Protein AF-A0A3B8LSI7-F1 (afdb_monomer_lite)

pLDDT: mean 76.81, std 11.78, range [34.72, 88.69]

Radius of gyration: 13.32 Å; chains: 1; bounding box: 32×30×38 Å

Foldseek 3Di:
DWWKDKLNPRICPPQWDWDDDLFFIWIQGHPVCCVPPPIDTDGQVQKEWAWDADPNFIWIWIAGNVGNSIIMITGPVVVVVVCVVNNPSHHDHPPPPPDD

Sequence (100 aa):
MQSVSLRGWCGYNNCITIEATAKGLKIAPWFIMRPGHPPLFLPFDEMTSISRTMLGVGLEQVRMKQDPGVSIDFRRTFVESLRQEIGDVWPEQADVETGV

Secondary structure (DSSP, 8-state):
---EEETTTEE-TT-EEEEEETTEEEEEE-GGGTTTS--EEEEGGGEEEEEEEETTEEEEEEEESS-TT-EEEEEHHHHHHHHHHH-S-SPPB-------

Structure (mmCIF, N/CA/C/O backbone):
data_AF-A0A3B8LSI7-F1
#
_entry.id   AF-A0A3B8LSI7-F1
#
loop_
_atom_site.group_PDB
_atom_site.id
_atom_site.type_symbol
_atom_site.label_atom_id
_atom_site.label_alt_id
_atom_site.label_comp_id
_atom_site.label_asym_id
_atom_site.label_entity_id
_atom_site.label_seq_id
_atom_site.pdbx_PDB_ins_code
_atom_site.Cartn_x
_atom_site.Cartn_y
_atom_site.Cartn_z
_atom_site.occupancy
_atom_site.B_iso_or_equiv
_atom_site.auth_seq_id
_atom_site.auth_comp_id
_atom_site.auth_asym_id
_atom_site.auth_atom_id
_atom_site.pdbx_PDB_model_num
ATOM 1 N N . MET A 1 1 ? 3.377 11.079 -8.803 1.00 51.31 1 MET A N 1
ATOM 2 C CA . MET A 1 1 ? 4.592 10.571 -8.125 1.00 51.31 1 MET A CA 1
ATOM 3 C C . MET A 1 1 ? 4.159 9.567 -7.073 1.00 51.31 1 MET A C 1
ATOM 5 O O . MET A 1 1 ? 3.398 9.940 -6.186 1.00 51.31 1 MET A O 1
ATOM 9 N N . GLN A 1 2 ? 4.551 8.304 -7.234 1.00 64.06 2 GLN A N 1
ATOM 10 C CA . GLN A 1 2 ? 4.138 7.192 -6.375 1.00 64.06 2 GLN A CA 1
ATOM 11 C C . GLN A 1 2 ? 5.263 6.914 -5.370 1.00 64.06 2 GLN A C 1
ATOM 13 O O . GLN A 1 2 ? 6.369 6.553 -5.756 1.00 64.06 2 GLN A O 1
ATOM 18 N N . SER A 1 3 ? 5.010 7.115 -4.079 1.00 63.09 3 SER A N 1
ATOM 19 C CA . SER A 1 3 ? 5.978 6.811 -3.022 1.00 63.09 3 SER A CA 1
ATOM 20 C C . SER A 1 3 ? 5.293 5.975 -1.953 1.00 63.09 3 SER A C 1
ATOM 22 O O . SER A 1 3 ? 4.202 6.331 -1.505 1.00 63.09 3 SER A O 1
ATOM 24 N N . VAL A 1 4 ? 5.935 4.871 -1.579 1.00 67.00 4 VAL A N 1
ATOM 25 C CA . VAL A 1 4 ? 5.517 3.976 -0.496 1.00 67.00 4 VAL A CA 1
ATOM 26 C C . VAL A 1 4 ? 6.690 3.784 0.439 1.00 67.00 4 VAL A C 1
ATOM 28 O O . VAL A 1 4 ? 7.839 3.676 -0.006 1.00 67.00 4 VAL A O 1
ATOM 31 N N . SER A 1 5 ? 6.382 3.727 1.728 1.00 70.75 5 SER A N 1
ATOM 32 C CA . SER A 1 5 ? 7.318 3.271 2.747 1.00 70.75 5 SER A CA 1
ATOM 33 C C . SER A 1 5 ? 6.915 1.881 3.220 1.00 70.75 5 SER A C 1
ATOM 35 O O . SER A 1 5 ? 5.774 1.674 3.631 1.00 70.75 5 SER A O 1
ATOM 37 N N . LEU A 1 6 ? 7.844 0.928 3.154 1.00 70.75 6 LEU A N 1
ATOM 38 C CA . LEU A 1 6 ? 7.699 -0.369 3.803 1.00 70.75 6 LEU A CA 1
ATOM 39 C C . LEU A 1 6 ? 8.257 -0.277 5.225 1.00 70.75 6 LEU A C 1
ATOM 41 O O . LEU A 1 6 ? 9.390 0.168 5.436 1.00 70.75 6 LEU A O 1
ATOM 45 N N . ARG A 1 7 ? 7.462 -0.727 6.200 1.00 67.38 7 ARG A N 1
ATOM 46 C CA . ARG A 1 7 ? 7.799 -0.784 7.633 1.00 67.38 7 ARG A CA 1
ATOM 47 C C . ARG A 1 7 ? 8.209 0.567 8.240 1.00 67.38 7 ARG A C 1
ATOM 49 O O . ARG A 1 7 ? 8.849 0.604 9.284 1.00 67.38 7 ARG A O 1
ATOM 56 N N . GLY A 1 8 ? 7.881 1.682 7.588 1.00 61.28 8 GLY A N 1
ATOM 57 C CA . GLY A 1 8 ? 8.216 3.037 8.034 1.00 61.28 8 GLY A CA 1
ATOM 58 C C . GLY A 1 8 ? 9.666 3.488 7.797 1.00 61.28 8 GLY A C 1
ATOM 59 O O . GLY A 1 8 ? 9.901 4.692 7.777 1.00 61.28 8 GLY A O 1
ATOM 60 N N . TRP A 1 9 ? 10.621 2.579 7.561 1.00 63.50 9 TRP A N 1
ATOM 61 C CA . TRP A 1 9 ? 12.049 2.912 7.395 1.00 63.50 9 TRP A CA 1
ATOM 62 C C . TRP A 1 9 ? 12.595 2.683 5.979 1.00 63.50 9 TRP A C 1
ATOM 64 O O . TRP A 1 9 ? 13.640 3.230 5.633 1.00 63.50 9 TRP A O 1
ATOM 74 N N . CYS A 1 10 ? 11.900 1.910 5.139 1.00 62.72 10 CYS A N 1
ATOM 75 C CA . CYS A 1 10 ? 12.333 1.608 3.776 1.00 62.72 10 CYS A CA 1
ATOM 76 C C . CYS A 1 10 ? 11.426 2.323 2.764 1.00 62.72 10 CYS A C 1
ATOM 78 O O . CYS A 1 10 ? 10.417 1.785 2.305 1.00 62.72 10 CYS A O 1
ATOM 80 N N . GLY A 1 11 ? 11.768 3.576 2.457 1.00 63.72 11 GLY A N 1
ATOM 81 C CA . GLY A 1 11 ? 11.048 4.411 1.496 1.00 63.72 11 GLY A CA 1
ATOM 82 C C . GLY A 1 11 ? 11.539 4.202 0.067 1.00 63.72 11 GLY A C 1
ATOM 83 O O . GLY A 1 11 ? 12.720 4.392 -0.215 1.00 63.72 11 GLY A O 1
ATOM 84 N N . TYR A 1 12 ? 10.632 3.881 -0.855 1.00 69.88 12 TYR A N 1
ATOM 85 C CA . TYR A 1 12 ? 10.993 3.617 -2.250 1.00 69.88 12 TYR A CA 1
ATOM 86 C C . TYR A 1 12 ? 11.045 4.863 -3.150 1.00 69.88 12 TYR A C 1
ATOM 88 O O . TYR A 1 12 ? 11.346 4.703 -4.319 1.00 69.88 12 TYR A O 1
ATOM 96 N N . ASN A 1 13 ? 10.789 6.089 -2.663 1.00 67.62 13 ASN A N 1
ATOM 97 C CA . ASN A 1 13 ? 11.065 7.375 -3.350 1.00 67.62 13 ASN A CA 1
ATOM 98 C C . ASN A 1 13 ? 10.892 7.398 -4.898 1.00 67.62 13 ASN A C 1
ATOM 100 O O . ASN A 1 13 ? 11.757 7.892 -5.615 1.00 67.62 13 ASN A O 1
ATOM 104 N N . ASN A 1 14 ? 9.751 6.925 -5.422 1.00 68.62 14 ASN A N 1
ATOM 105 C CA . ASN A 1 14 ? 9.433 6.806 -6.865 1.00 68.62 14 ASN A CA 1
ATOM 106 C C . ASN A 1 14 ? 10.127 5.676 -7.657 1.00 68.62 14 ASN A C 1
ATOM 108 O O . ASN A 1 14 ? 9.960 5.595 -8.871 1.00 68.62 14 ASN A O 1
ATOM 112 N N . CYS A 1 15 ? 10.834 4.764 -6.999 1.00 76.06 15 CYS A N 1
ATOM 113 C CA . CYS A 1 15 ? 11.465 3.578 -7.591 1.00 76.06 15 CYS A CA 1
ATOM 114 C C . CYS A 1 15 ? 10.544 2.345 -7.626 1.00 76.06 15 CYS A C 1
ATOM 116 O O . CYS A 1 15 ? 11.006 1.222 -7.844 1.00 76.06 15 CYS A O 1
ATOM 118 N N . ILE A 1 16 ? 9.246 2.533 -7.384 1.00 80.75 16 ILE A N 1
ATOM 119 C CA . ILE A 1 16 ? 8.229 1.484 -7.453 1.00 80.75 16 ILE A CA 1
ATOM 120 C C . ILE A 1 16 ? 7.081 1.919 -8.351 1.00 80.75 16 ILE A C 1
ATOM 122 O O . ILE A 1 16 ? 6.723 3.094 -8.416 1.00 80.75 16 ILE A O 1
ATOM 126 N N . THR A 1 17 ? 6.494 0.937 -9.012 1.00 83.69 17 THR A N 1
ATOM 127 C CA . THR A 1 17 ? 5.242 1.050 -9.741 1.00 83.69 17 THR A CA 1
ATOM 128 C C . THR A 1 17 ? 4.171 0.350 -8.928 1.00 83.69 17 THR A C 1
ATOM 130 O O . THR A 1 17 ? 4.342 -0.805 -8.531 1.00 83.69 17 THR A O 1
ATOM 133 N N . ILE A 1 18 ? 3.081 1.061 -8.674 1.00 83.56 18 ILE A N 1
ATOM 134 C CA . ILE A 1 18 ? 1.900 0.519 -8.016 1.00 83.56 18 ILE A CA 1
ATOM 135 C C . ILE A 1 18 ? 0.789 0.511 -9.051 1.00 83.56 18 ILE A C 1
ATOM 137 O O . ILE A 1 18 ? 0.468 1.550 -9.628 1.00 83.56 18 ILE A O 1
ATOM 141 N N . GLU A 1 19 ? 0.237 -0.669 -9.276 1.00 84.56 19 GLU A N 1
ATOM 142 C CA . GLU A 1 19 ? -0.865 -0.912 -10.196 1.00 84.56 19 GLU A CA 1
ATOM 143 C C . GLU A 1 19 ? -2.038 -1.457 -9.386 1.00 84.56 19 GLU A C 1
ATOM 145 O O . GLU A 1 19 ? -1.894 -2.446 -8.657 1.00 84.56 19 GLU A O 1
ATOM 150 N N . ALA A 1 20 ? -3.187 -0.791 -9.479 1.00 84.19 20 ALA A N 1
ATOM 151 C CA . ALA A 1 20 ? -4.405 -1.263 -8.852 1.00 84.19 20 ALA A CA 1
ATOM 152 C C . ALA A 1 20 ? -5.169 -2.181 -9.804 1.00 84.19 20 ALA A C 1
ATOM 154 O O . ALA A 1 20 ? -5.281 -1.943 -11.003 1.00 84.19 20 ALA A O 1
ATOM 155 N N . THR A 1 21 ? -5.669 -3.278 -9.252 1.00 84.62 21 THR A N 1
ATOM 156 C CA . THR A 1 21 ? -6.432 -4.294 -9.976 1.00 84.62 21 THR A CA 1
ATOM 157 C C . THR A 1 21 ? -7.738 -4.545 -9.234 1.00 84.62 21 THR A C 1
ATOM 159 O O . THR A 1 21 ? -7.842 -4.240 -8.050 1.00 84.62 21 THR A O 1
ATOM 162 N N . ALA A 1 22 ? -8.715 -5.189 -9.874 1.00 81.62 22 ALA A N 1
ATOM 163 C CA . ALA A 1 22 ? -9.996 -5.509 -9.233 1.00 81.62 22 ALA A CA 1
ATOM 164 C C . ALA A 1 22 ? -9.879 -6.404 -7.978 1.00 81.62 22 ALA A C 1
ATOM 166 O O . ALA A 1 22 ? -10.823 -6.495 -7.202 1.00 81.62 22 ALA A O 1
ATOM 167 N N . LYS A 1 23 ? -8.746 -7.096 -7.784 1.00 85.25 23 LYS A N 1
ATOM 168 C CA . LYS A 1 23 ? -8.523 -8.014 -6.653 1.00 85.25 23 LYS A CA 1
ATOM 169 C C . LYS A 1 23 ? -7.557 -7.470 -5.599 1.00 85.25 23 LYS A C 1
ATOM 171 O O . LYS A 1 23 ? -7.452 -8.056 -4.523 1.00 85.25 23 LYS A O 1
ATOM 176 N N . GLY A 1 24 ? -6.805 -6.417 -5.907 1.00 87.06 24 GLY A N 1
ATOM 177 C CA . GLY A 1 24 ? -5.720 -5.965 -5.043 1.00 87.06 24 GLY A CA 1
ATOM 178 C C . GLY A 1 24 ? -4.714 -5.042 -5.718 1.00 87.06 24 GLY A C 1
ATOM 179 O O . GLY A 1 24 ? -4.891 -4.617 -6.862 1.00 87.06 24 GLY A O 1
ATOM 180 N N . LEU A 1 25 ? -3.621 -4.775 -5.010 1.00 87.56 25 LEU A N 1
ATOM 181 C CA . LEU A 1 25 ? -2.524 -3.919 -5.446 1.00 87.56 25 LEU A CA 1
ATOM 182 C C . LEU A 1 25 ? -1.316 -4.753 -5.845 1.00 87.56 25 LEU A C 1
ATOM 184 O O . LEU A 1 25 ? -0.827 -5.587 -5.083 1.00 87.56 25 LEU A O 1
ATOM 188 N N . LYS A 1 26 ? -0.773 -4.466 -7.020 1.00 88.12 26 LYS A N 1
ATOM 189 C CA . LYS A 1 26 ? 0.511 -4.995 -7.459 1.00 88.12 26 LYS A CA 1
ATOM 190 C C . LYS A 1 26 ? 1.577 -3.930 -7.256 1.00 88.12 26 LYS A C 1
ATOM 192 O O . LYS A 1 26 ? 1.508 -2.854 -7.842 1.00 88.12 26 LYS A O 1
ATOM 197 N N . ILE A 1 27 ? 2.577 -4.243 -6.440 1.00 86.12 27 ILE A N 1
ATOM 198 C CA . ILE A 1 27 ? 3.719 -3.373 -6.169 1.00 86.12 27 ILE A CA 1
ATOM 199 C C . ILE A 1 27 ? 4.942 -3.990 -6.830 1.00 86.12 27 ILE A C 1
ATOM 201 O O . ILE A 1 27 ? 5.411 -5.054 -6.432 1.00 86.12 27 ILE A O 1
ATOM 205 N N . ALA A 1 28 ? 5.475 -3.324 -7.846 1.00 86.44 28 ALA A N 1
ATOM 206 C CA . ALA A 1 28 ? 6.655 -3.775 -8.564 1.00 86.44 28 ALA A CA 1
ATOM 207 C C . ALA A 1 28 ? 7.767 -2.726 -8.451 1.00 86.44 28 ALA A C 1
ATOM 209 O O . ALA A 1 28 ? 7.597 -1.614 -8.949 1.00 86.44 28 ALA A O 1
ATOM 210 N N . PRO A 1 29 ? 8.927 -3.045 -7.856 1.00 83.69 29 PRO A N 1
ATOM 211 C CA . PRO A 1 29 ? 10.075 -2.158 -7.937 1.00 83.69 29 PRO A CA 1
ATOM 212 C C . PRO A 1 29 ? 10.617 -2.095 -9.369 1.00 83.69 29 PRO A C 1
ATOM 214 O O . PRO A 1 29 ? 10.374 -2.978 -10.211 1.00 83.69 29 PRO A O 1
ATOM 217 N N . TRP A 1 30 ? 11.375 -1.034 -9.644 1.00 82.50 30 TRP A N 1
ATOM 218 C CA . TRP A 1 30 ? 12.120 -0.888 -10.889 1.00 82.50 30 TRP A CA 1
ATOM 219 C C . TRP A 1 30 ? 12.978 -2.111 -11.176 1.00 82.50 30 TRP A C 1
ATOM 221 O O . TRP A 1 30 ? 13.491 -2.762 -10.268 1.00 82.50 30 TRP A O 1
ATOM 231 N N . PHE A 1 31 ? 13.164 -2.392 -12.465 1.00 77.56 31 PHE A N 1
ATOM 232 C CA . PHE A 1 31 ? 13.839 -3.598 -12.935 1.00 77.56 31 PHE A CA 1
ATOM 233 C C . PHE A 1 31 ? 15.203 -3.831 -12.264 1.00 77.56 31 PHE A C 1
ATOM 235 O O . PHE A 1 31 ? 15.493 -4.951 -11.856 1.00 77.56 31 PHE A O 1
ATOM 242 N N . ILE A 1 32 ? 15.983 -2.767 -12.051 1.00 78.62 32 ILE A N 1
ATOM 243 C CA . ILE A 1 32 ? 17.305 -2.835 -11.411 1.00 78.62 32 ILE A CA 1
ATOM 244 C C . ILE A 1 32 ? 17.268 -3.265 -9.932 1.00 78.62 32 ILE A C 1
ATOM 246 O O . ILE A 1 32 ? 18.235 -3.831 -9.438 1.00 78.62 32 ILE A O 1
ATOM 250 N N . MET A 1 33 ? 16.152 -3.043 -9.230 1.00 75.06 33 MET A N 1
ATOM 251 C CA . MET A 1 33 ? 15.964 -3.422 -7.821 1.00 75.06 33 MET A CA 1
ATOM 252 C C . MET A 1 33 ? 15.283 -4.791 -7.645 1.00 75.06 33 MET A C 1
ATOM 254 O O . MET A 1 33 ? 15.219 -5.310 -6.531 1.00 75.06 33 MET A O 1
ATOM 258 N N . ARG A 1 34 ? 14.806 -5.414 -8.732 1.00 77.19 34 ARG A N 1
ATOM 259 C CA . ARG A 1 34 ? 14.101 -6.708 -8.692 1.00 77.19 34 ARG A CA 1
ATOM 260 C C . ARG A 1 34 ? 14.910 -7.901 -8.165 1.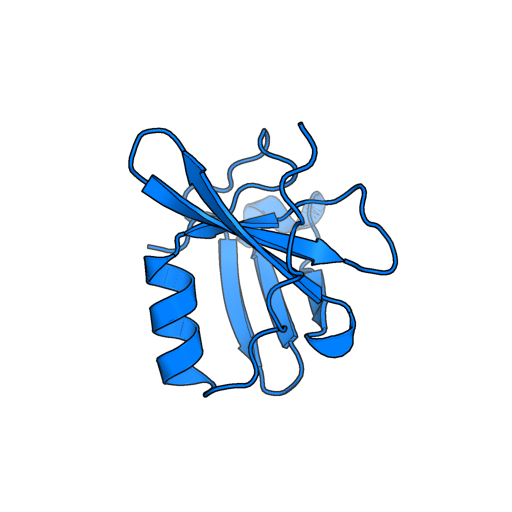00 77.19 34 ARG A C 1
ATOM 262 O O . ARG A 1 34 ? 14.281 -8.752 -7.544 1.00 77.19 34 ARG A O 1
ATOM 269 N N . PRO A 1 35 ? 16.244 -8.004 -8.352 1.00 76.69 35 PRO A N 1
ATOM 270 C CA . PRO A 1 35 ? 17.005 -9.144 -7.832 1.00 76.69 35 PRO A CA 1
ATOM 271 C C . PRO A 1 35 ? 16.945 -9.287 -6.303 1.00 76.69 35 PRO A C 1
ATOM 273 O O . PRO A 1 35 ? 17.057 -10.398 -5.800 1.00 76.69 35 PRO A O 1
ATOM 276 N N . GLY A 1 36 ? 16.753 -8.182 -5.571 1.00 71.06 36 GLY A N 1
ATOM 277 C CA . GLY A 1 36 ? 16.597 -8.184 -4.109 1.00 71.06 36 GLY A CA 1
ATOM 278 C C . GLY A 1 36 ? 15.153 -8.019 -3.625 1.00 71.06 36 GLY A C 1
ATOM 279 O O . GLY A 1 36 ? 14.854 -8.333 -2.476 1.00 71.06 36 GLY A O 1
ATOM 280 N N . HIS A 1 37 ? 14.253 -7.543 -4.489 1.00 74.81 37 HIS A N 1
ATOM 281 C CA . HIS A 1 37 ? 12.869 -7.234 -4.140 1.00 74.81 37 HIS A CA 1
ATOM 282 C C . HIS A 1 37 ? 11.922 -7.713 -5.248 1.00 74.81 37 HIS A C 1
ATOM 284 O O . HIS A 1 37 ? 11.689 -6.985 -6.219 1.00 74.81 37 HIS A O 1
ATOM 290 N N . PRO A 1 38 ? 11.380 -8.940 -5.153 1.00 80.19 38 PRO A N 1
ATOM 291 C CA . PRO A 1 38 ? 10.414 -9.415 -6.130 1.00 80.19 38 PRO A CA 1
ATOM 292 C C . PRO A 1 38 ? 9.141 -8.552 -6.087 1.00 80.19 38 PRO A C 1
ATOM 294 O O . PRO A 1 38 ? 8.787 -8.030 -5.027 1.00 80.19 38 PRO A O 1
ATOM 297 N N . PRO A 1 39 ? 8.434 -8.394 -7.220 1.00 83.75 39 PRO A N 1
ATOM 298 C CA . PRO A 1 39 ? 7.118 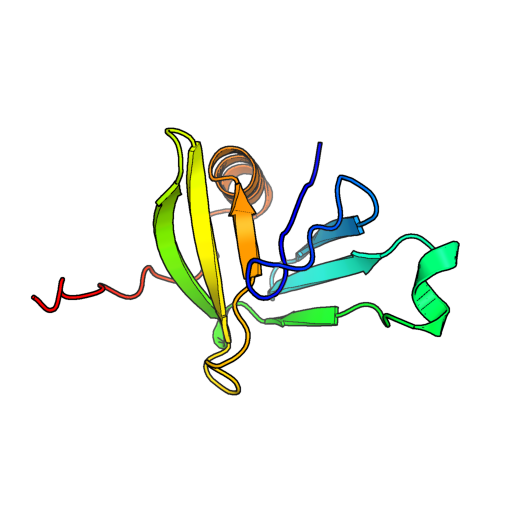-7.775 -7.228 1.00 83.75 39 PRO A CA 1
ATOM 299 C C . PRO A 1 39 ? 6.171 -8.492 -6.267 1.00 83.75 39 PRO A C 1
ATOM 301 O O . PRO A 1 39 ? 6.117 -9.721 -6.241 1.00 83.75 39 PRO A O 1
ATOM 304 N N . LEU A 1 40 ? 5.412 -7.714 -5.510 1.00 85.31 40 LEU A N 1
ATOM 305 C CA . LEU A 1 40 ? 4.450 -8.206 -4.538 1.00 85.31 40 LEU A CA 1
ATOM 306 C C . LEU A 1 40 ? 3.036 -7.979 -5.058 1.00 85.31 40 LEU A C 1
ATOM 308 O O . LEU A 1 40 ? 2.740 -6.950 -5.669 1.00 85.31 40 LEU A O 1
ATOM 312 N N . PHE A 1 41 ? 2.162 -8.942 -4.791 1.00 88.00 41 PHE A N 1
ATOM 313 C CA . PHE A 1 41 ? 0.727 -8.779 -4.953 1.00 88.00 41 PHE A CA 1
ATOM 314 C C . PHE A 1 41 ? 0.086 -8.773 -3.574 1.00 88.00 41 PHE A C 1
ATOM 316 O O . PHE A 1 41 ? 0.348 -9.656 -2.761 1.00 88.00 41 PHE A O 1
ATOM 323 N N . LEU A 1 42 ? -0.732 -7.764 -3.321 1.00 86.94 42 LEU A N 1
ATOM 324 C CA . LEU A 1 42 ? -1.426 -7.563 -2.067 1.00 86.94 42 LEU A CA 1
ATOM 325 C C . LEU A 1 42 ? -2.934 -7.636 -2.357 1.00 86.94 42 LEU A C 1
ATOM 327 O O . LEU A 1 42 ? -3.449 -6.741 -3.029 1.00 86.94 42 LEU A O 1
ATOM 331 N N . PRO A 1 43 ? -3.654 -8.674 -1.906 1.00 88.69 43 PRO A N 1
ATOM 332 C CA . PRO A 1 43 ? -5.100 -8.786 -2.108 1.00 88.69 43 PRO A CA 1
ATOM 333 C C . PRO A 1 43 ? -5.872 -7.826 -1.197 1.00 88.69 43 PRO A C 1
ATOM 335 O O . PRO A 1 43 ? -5.542 -7.728 -0.018 1.00 88.69 43 PRO A O 1
ATOM 338 N N . PHE A 1 44 ? -6.928 -7.170 -1.692 1.00 87.44 44 PHE A N 1
ATOM 339 C CA . PHE A 1 44 ? -7.739 -6.263 -0.858 1.00 87.44 44 PHE A CA 1
ATOM 340 C C . PHE A 1 44 ? -8.420 -6.976 0.316 1.00 87.44 44 PHE A C 1
ATOM 342 O O . PHE A 1 44 ? -8.487 -6.417 1.404 1.00 87.44 44 PHE A O 1
ATOM 349 N N . ASP A 1 45 ? -8.844 -8.227 0.124 1.00 85.94 45 ASP A N 1
ATOM 350 C CA . ASP A 1 45 ? -9.475 -9.048 1.168 1.00 85.94 45 ASP A CA 1
ATOM 351 C C . ASP A 1 45 ? -8.560 -9.282 2.385 1.00 85.94 45 ASP A C 1
ATOM 353 O O . ASP A 1 45 ? -9.019 -9.380 3.525 1.00 85.94 45 ASP A O 1
ATOM 357 N N . GLU A 1 46 ? -7.244 -9.297 2.164 1.00 86.00 46 GLU A N 1
ATOM 358 C CA . GLU A 1 46 ? -6.247 -9.482 3.218 1.00 86.00 46 GLU A CA 1
ATOM 359 C C . GLU A 1 46 ? -5.710 -8.172 3.786 1.00 86.00 46 GLU A C 1
ATOM 361 O O . GLU A 1 46 ? -4.956 -8.196 4.757 1.00 86.00 46 GLU A O 1
ATOM 366 N N . MET A 1 47 ? -6.075 -7.030 3.213 1.00 87.75 47 MET A N 1
ATOM 367 C CA . MET A 1 47 ? -5.617 -5.739 3.699 1.00 87.75 47 MET A CA 1
ATOM 368 C C . MET A 1 47 ? -6.501 -5.214 4.828 1.00 87.75 47 MET A C 1
ATOM 370 O O . MET A 1 47 ? -7.715 -5.398 4.849 1.00 87.75 47 MET A O 1
ATOM 374 N N . THR A 1 48 ? -5.882 -4.472 5.735 1.00 85.88 48 THR A N 1
ATOM 375 C CA . THR A 1 48 ? -6.554 -3.560 6.663 1.00 85.88 48 THR A CA 1
ATOM 376 C C . THR A 1 48 ? -5.934 -2.177 6.523 1.00 85.88 48 THR A C 1
ATOM 378 O O . THR A 1 48 ? -4.710 -2.061 6.420 1.00 85.88 48 THR A O 1
ATOM 381 N N . SER A 1 49 ? -6.757 -1.126 6.476 1.00 86.06 49 SER A N 1
ATOM 382 C CA . SER A 1 49 ? -6.281 0.253 6.313 1.00 86.06 49 SER A CA 1
ATOM 383 C C . SER A 1 49 ? -6.482 1.080 7.585 1.00 86.06 49 SER A C 1
ATOM 385 O O . SER A 1 49 ? -7.464 0.918 8.303 1.00 86.06 49 SER A O 1
ATOM 387 N N . ILE A 1 50 ? -5.527 1.961 7.887 1.00 86.19 50 ILE A N 1
ATOM 388 C CA . ILE A 1 50 ? -5.573 2.904 9.008 1.00 86.19 50 ILE A CA 1
ATOM 389 C C . ILE A 1 50 ? -5.133 4.274 8.491 1.00 86.19 50 ILE A C 1
ATOM 391 O O . ILE A 1 50 ? -4.006 4.449 8.016 1.00 86.19 50 ILE A O 1
ATOM 395 N N . SER A 1 51 ? -6.009 5.268 8.617 1.00 84.69 51 SER A N 1
ATOM 396 C CA . SER A 1 51 ? -5.673 6.658 8.303 1.00 84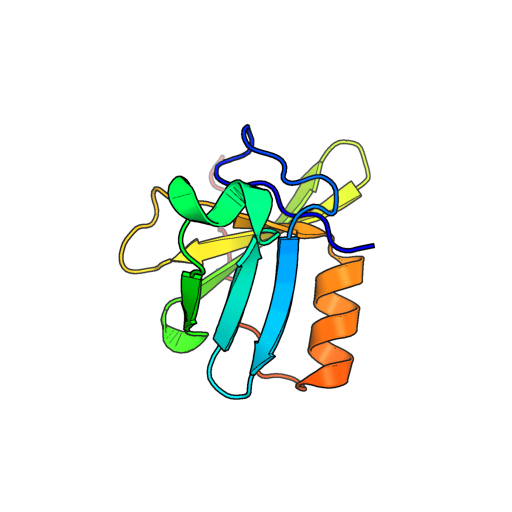.69 51 SER A CA 1
ATOM 397 C C . SER A 1 51 ? -4.826 7.264 9.418 1.00 84.69 51 SER A C 1
ATOM 399 O O . SER A 1 51 ? -5.192 7.207 10.589 1.00 84.69 51 SER A O 1
ATOM 401 N N . ARG A 1 52 ? -3.695 7.880 9.070 1.00 83.62 52 ARG A N 1
ATOM 402 C CA . ARG A 1 52 ? -2.799 8.528 10.036 1.00 83.62 52 ARG A CA 1
ATOM 403 C C . ARG A 1 52 ? -2.164 9.784 9.454 1.00 83.62 52 ARG A C 1
ATOM 405 O O . ARG A 1 52 ? -1.932 9.876 8.255 1.00 83.62 52 ARG A O 1
ATOM 412 N N . THR A 1 53 ? -1.828 10.746 10.302 1.00 81.75 53 THR A N 1
ATOM 413 C CA . THR A 1 53 ? -1.156 11.980 9.872 1.00 81.75 53 THR A CA 1
ATOM 414 C C . THR A 1 53 ? 0.245 12.020 10.461 1.00 81.75 53 THR A C 1
ATOM 416 O O . THR A 1 53 ? 0.406 11.895 11.671 1.00 81.75 53 THR A O 1
ATOM 419 N N . MET A 1 54 ? 1.263 12.206 9.620 1.00 73.94 54 MET A N 1
ATOM 420 C CA . MET A 1 54 ? 2.654 12.345 10.059 1.00 73.94 54 MET A CA 1
ATOM 421 C C . MET A 1 54 ? 3.243 13.635 9.488 1.00 73.94 54 MET A C 1
ATOM 423 O O . MET A 1 54 ? 3.207 13.840 8.278 1.00 73.94 54 MET A O 1
ATOM 427 N N . LEU A 1 55 ? 3.775 1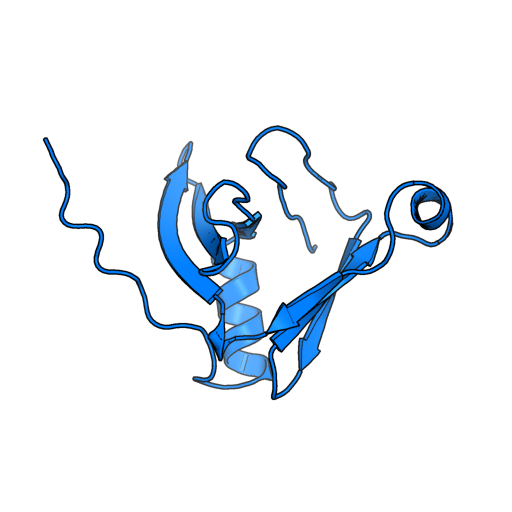4.508 10.352 1.00 76.50 55 LEU A N 1
ATOM 428 C CA . LEU A 1 55 ? 4.372 15.797 9.961 1.00 76.50 55 LEU A CA 1
ATOM 429 C C . LEU A 1 55 ? 3.463 16.637 9.034 1.00 76.50 55 LEU A C 1
ATOM 431 O O . LEU A 1 55 ? 3.920 17.221 8.057 1.00 76.50 55 LEU A O 1
ATOM 435 N N . GLY A 1 56 ? 2.152 16.654 9.307 1.00 78.75 56 GLY A N 1
ATOM 436 C CA . GLY A 1 56 ? 1.154 17.364 8.492 1.00 78.75 56 GLY A CA 1
ATOM 437 C C . GLY A 1 56 ? 0.782 16.679 7.168 1.00 78.75 56 GLY A C 1
ATOM 438 O O . GLY A 1 56 ? -0.084 17.172 6.450 1.00 78.75 56 GLY A O 1
ATOM 439 N N . VAL A 1 57 ? 1.384 15.531 6.845 1.00 77.50 57 VAL A N 1
ATOM 440 C CA . VAL A 1 57 ? 1.071 14.739 5.651 1.00 77.50 57 VAL A CA 1
ATOM 441 C C . VAL A 1 57 ? 0.114 13.607 6.019 1.00 77.50 57 VAL A C 1
ATOM 443 O O . VAL A 1 57 ? 0.411 12.781 6.882 1.00 77.50 57 VAL A O 1
ATOM 446 N N . GLY A 1 58 ? -1.034 13.553 5.340 1.00 81.44 58 GLY A N 1
ATOM 447 C CA . GLY A 1 58 ? -1.973 12.438 5.447 1.00 81.44 58 GLY A CA 1
ATOM 448 C C . GLY A 1 58 ? -1.408 11.177 4.793 1.00 81.44 58 GLY A C 1
ATOM 449 O O . GLY A 1 58 ? -1.069 11.176 3.604 1.00 81.44 58 GLY A O 1
ATOM 450 N N . LEU A 1 59 ? -1.326 10.107 5.570 1.00 84.19 59 LEU A N 1
ATOM 451 C CA . LEU A 1 59 ? -0.870 8.788 5.160 1.00 84.19 59 LEU A CA 1
ATOM 452 C C . LEU A 1 59 ? -1.962 7.757 5.431 1.00 84.19 59 LEU A C 1
ATOM 454 O O . LEU A 1 59 ? -2.726 7.859 6.388 1.00 84.19 59 LEU A O 1
ATOM 458 N N . GLU A 1 60 ? -1.986 6.731 4.605 1.00 85.94 60 GLU A N 1
ATOM 459 C CA . GLU A 1 60 ? -2.841 5.573 4.784 1.00 85.94 60 GLU A CA 1
ATOM 460 C C . GLU A 1 60 ? -1.934 4.371 4.975 1.00 85.94 60 GLU A C 1
ATOM 462 O O . GLU A 1 60 ? -1.188 3.979 4.075 1.00 85.94 60 GLU A O 1
ATOM 467 N N . GLN A 1 61 ? -1.922 3.857 6.197 1.00 87.06 61 GLN A N 1
ATOM 468 C CA . GLN A 1 61 ? -1.159 2.677 6.539 1.00 87.06 61 GLN A CA 1
ATOM 469 C C . GLN A 1 61 ? -2.000 1.448 6.247 1.00 87.06 61 GLN A C 1
ATOM 471 O O . GLN A 1 61 ? -3.036 1.240 6.868 1.00 87.06 61 GLN A O 1
ATOM 476 N N . VAL A 1 62 ? -1.515 0.618 5.340 1.00 86.94 62 VAL A N 1
ATOM 477 C CA . VAL A 1 62 ? -2.072 -0.694 5.049 1.00 86.94 62 VAL A CA 1
ATOM 478 C C . VAL A 1 62 ? -1.245 -1.753 5.763 1.00 86.94 62 VAL A C 1
ATOM 480 O O . VAL A 1 62 ? -0.013 -1.684 5.792 1.00 86.94 62 VAL A O 1
ATOM 483 N N . ARG A 1 63 ? -1.915 -2.736 6.350 1.00 87.56 63 ARG A N 1
ATOM 484 C CA . ARG A 1 63 ? -1.301 -3.940 6.917 1.00 87.56 63 ARG A CA 1
ATOM 485 C C . ARG A 1 63 ? -1.972 -5.169 6.324 1.00 87.56 63 ARG A C 1
ATOM 487 O O . ARG A 1 63 ? -3.101 -5.083 5.851 1.00 87.56 63 ARG A O 1
ATOM 494 N N . MET A 1 64 ? -1.279 -6.301 6.352 1.00 86.50 64 MET A N 1
ATOM 495 C CA . MET A 1 64 ? -1.852 -7.574 5.917 1.00 86.50 64 MET A CA 1
ATOM 496 C C . MET A 1 64 ? -2.378 -8.333 7.136 1.00 86.50 64 MET A C 1
ATOM 498 O O . MET A 1 64 ? -1.693 -8.406 8.155 1.00 86.50 64 MET A O 1
ATOM 502 N N . LYS A 1 65 ? -3.570 -8.927 7.041 1.00 85.81 65 LYS A N 1
ATOM 503 C CA . LYS A 1 65 ? -4.173 -9.749 8.105 1.00 85.81 65 LYS A CA 1
ATOM 504 C C . LYS A 1 65 ? -3.275 -10.930 8.481 1.00 85.81 65 LYS A C 1
ATOM 506 O O . LYS A 1 65 ? -3.145 -11.247 9.658 1.00 85.81 65 LYS A O 1
ATOM 511 N N . GLN A 1 66 ? -2.641 -11.552 7.484 1.00 84.31 66 GLN A N 1
ATOM 512 C CA . GLN A 1 66 ? -1.760 -12.705 7.678 1.00 84.31 66 GLN A CA 1
ATOM 513 C C . GLN A 1 66 ? -0.428 -12.338 8.356 1.00 84.31 66 GLN A C 1
ATOM 515 O O . GLN A 1 66 ? 0.089 -13.122 9.147 1.00 84.31 66 GLN A O 1
ATOM 520 N N . ASP A 1 67 ? 0.121 -11.155 8.064 1.00 80.94 67 ASP A N 1
ATOM 521 C CA . ASP A 1 67 ? 1.355 -10.649 8.674 1.00 80.94 67 ASP A CA 1
ATOM 522 C C . ASP A 1 67 ? 1.183 -9.178 9.100 1.00 80.94 67 ASP A C 1
ATOM 524 O O . ASP A 1 67 ? 1.568 -8.251 8.373 1.00 80.94 67 ASP A O 1
ATOM 528 N N . PRO A 1 68 ? 0.612 -8.937 10.296 1.00 76.62 68 PRO A N 1
ATOM 529 C CA . PRO A 1 68 ? 0.379 -7.586 10.800 1.00 76.62 68 PRO A CA 1
ATOM 530 C C . PRO A 1 68 ? 1.679 -6.844 11.150 1.00 76.62 68 PRO A C 1
ATOM 532 O O . PRO A 1 68 ? 1.641 -5.636 11.401 1.00 76.62 68 PRO A O 1
ATOM 535 N N . GLY A 1 69 ? 2.828 -7.537 11.164 1.00 75.56 69 GLY A N 1
ATOM 536 C CA . GLY A 1 69 ? 4.146 -6.938 11.374 1.00 75.56 69 GLY A CA 1
ATOM 537 C C . GLY A 1 69 ? 4.658 -6.156 10.161 1.00 75.56 69 GLY A C 1
ATOM 538 O O . GLY A 1 69 ? 5.622 -5.390 10.276 1.00 75.56 69 GLY A O 1
ATOM 539 N N . VAL A 1 70 ? 4.025 -6.311 8.995 1.00 77.06 70 VAL A N 1
ATOM 540 C CA . VAL A 1 70 ? 4.348 -5.552 7.785 1.00 77.06 70 VAL A CA 1
ATOM 541 C C . VAL A 1 70 ? 3.348 -4.420 7.606 1.00 77.06 70 VAL A C 1
ATOM 543 O O . VAL A 1 70 ? 2.182 -4.631 7.282 1.00 77.06 70 VAL A O 1
ATOM 546 N N . SER A 1 71 ? 3.834 -3.193 7.779 1.00 81.94 71 SER A N 1
ATOM 547 C CA . SER A 1 71 ? 3.103 -1.981 7.425 1.00 81.94 71 SER A CA 1
ATOM 548 C C . SER A 1 71 ? 3.583 -1.411 6.097 1.00 81.94 71 SER A C 1
ATOM 550 O O . SER A 1 71 ? 4.780 -1.391 5.795 1.00 81.94 71 SER A O 1
ATOM 552 N N . ILE A 1 72 ? 2.631 -0.944 5.301 1.00 84.19 72 ILE A N 1
ATOM 553 C CA . ILE A 1 72 ? 2.843 -0.336 3.995 1.00 84.19 72 ILE A CA 1
ATOM 554 C C . ILE A 1 72 ? 2.143 1.009 4.015 1.00 84.19 72 ILE A C 1
ATOM 556 O O . ILE A 1 72 ? 0.924 1.088 4.115 1.00 84.19 72 ILE A O 1
ATOM 560 N N . ASP A 1 73 ? 2.922 2.076 3.945 1.00 85.44 73 ASP A N 1
ATOM 561 C CA . ASP A 1 73 ? 2.395 3.423 4.085 1.00 85.44 73 ASP A CA 1
ATOM 562 C C . ASP A 1 73 ? 2.262 4.083 2.719 1.00 85.44 73 ASP A C 1
ATOM 564 O O . ASP A 1 7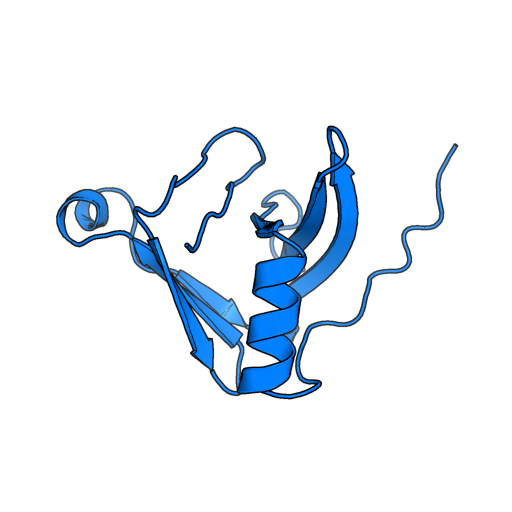3 ? 3.258 4.329 2.029 1.00 85.44 73 ASP A O 1
ATOM 568 N N . PHE A 1 74 ? 1.026 4.402 2.356 1.00 84.12 74 PHE A N 1
ATOM 569 C CA . PHE A 1 74 ? 0.673 5.138 1.153 1.00 84.12 74 PHE A CA 1
ATOM 570 C C . PHE A 1 74 ? 0.388 6.600 1.494 1.00 84.12 74 PHE A C 1
ATOM 572 O O . PHE A 1 74 ? -0.052 6.935 2.593 1.00 84.12 74 PHE A O 1
ATOM 579 N N . ARG A 1 75 ? 0.609 7.509 0.542 1.00 82.94 75 ARG A N 1
ATOM 580 C CA . ARG A 1 75 ? 0.111 8.885 0.678 1.00 82.94 75 ARG A CA 1
ATOM 581 C C . ARG A 1 75 ? -1.393 8.912 0.456 1.00 82.94 75 ARG A C 1
ATOM 583 O O . ARG A 1 75 ? -1.870 8.328 -0.512 1.00 82.94 75 ARG A O 1
ATOM 590 N N . ARG A 1 76 ? -2.117 9.689 1.262 1.00 82.88 76 ARG A N 1
ATOM 591 C CA . ARG A 1 76 ? -3.575 9.834 1.130 1.00 82.88 76 ARG A CA 1
ATOM 592 C C . ARG A 1 76 ? -4.004 10.289 -0.266 1.00 82.88 76 ARG A C 1
ATOM 594 O O . ARG A 1 76 ? -4.948 9.759 -0.825 1.00 82.88 76 ARG A O 1
ATOM 601 N N . THR A 1 77 ? -3.267 11.225 -0.866 1.00 83.50 77 THR A N 1
ATOM 602 C CA . THR A 1 77 ? -3.548 11.709 -2.229 1.00 83.50 77 THR A CA 1
ATOM 603 C C . THR A 1 77 ? -3.403 10.623 -3.292 1.00 83.50 77 THR A C 1
ATOM 605 O O . THR A 1 77 ? -4.097 10.654 -4.302 1.00 83.50 77 THR A O 1
ATOM 608 N N . PHE A 1 78 ? -2.501 9.665 -3.076 1.00 83.38 78 PHE A N 1
ATOM 609 C CA . PHE A 1 78 ? -2.336 8.526 -3.967 1.00 83.38 78 PHE A CA 1
ATOM 610 C C . PHE A 1 78 ? -3.486 7.531 -3.802 1.00 83.38 78 PHE A C 1
ATOM 612 O O . PHE A 1 78 ? -4.036 7.089 -4.803 1.00 83.38 78 PHE A O 1
ATOM 619 N N . VAL A 1 79 ? -3.889 7.233 -2.563 1.00 82.19 79 VAL A N 1
ATOM 620 C CA . VAL A 1 79 ? -5.041 6.356 -2.308 1.00 82.19 79 VAL A CA 1
ATOM 621 C C . VAL A 1 79 ? -6.324 6.944 -2.883 1.00 82.19 79 VAL A C 1
ATOM 623 O O . VAL A 1 79 ? -7.078 6.226 -3.524 1.00 82.19 79 VAL A O 1
ATOM 626 N N . GLU A 1 80 ? -6.542 8.249 -2.741 1.00 83.94 80 GLU A N 1
ATOM 627 C CA . GLU A 1 80 ? -7.706 8.918 -3.327 1.00 83.94 80 GLU A CA 1
ATOM 628 C C . GLU A 1 80 ? -7.732 8.779 -4.856 1.00 83.94 80 GLU A C 1
ATOM 630 O O . GLU A 1 80 ? -8.750 8.413 -5.437 1.00 83.94 80 GLU A O 1
ATOM 635 N N . SER A 1 81 ? -6.584 8.981 -5.513 1.00 84.19 81 SER A N 1
ATOM 636 C CA . SER A 1 81 ? -6.449 8.744 -6.954 1.00 84.19 81 SER A CA 1
ATOM 637 C C . SER A 1 81 ? -6.729 7.289 -7.332 1.00 84.19 81 SER A C 1
ATOM 639 O O . SER A 1 81 ? -7.324 7.048 -8.377 1.00 84.19 81 SER A O 1
ATOM 641 N N . LEU A 1 82 ? -6.306 6.325 -6.508 1.00 81.44 82 LEU A N 1
ATOM 642 C CA . LEU A 1 82 ? -6.607 4.915 -6.740 1.00 81.44 82 LEU A CA 1
ATOM 643 C C . LEU A 1 82 ? -8.102 4.633 -6.585 1.00 81.44 82 LEU A C 1
ATOM 645 O O . LEU A 1 82 ? -8.677 3.986 -7.449 1.00 81.44 82 LEU A O 1
ATOM 649 N N . ARG A 1 83 ? -8.755 5.153 -5.541 1.00 83.00 83 ARG A N 1
ATOM 650 C CA . ARG A 1 83 ? -10.205 4.993 -5.334 1.00 83.00 83 ARG A CA 1
ATOM 651 C C . ARG A 1 83 ? -11.014 5.543 -6.508 1.00 83.00 83 ARG A C 1
ATOM 653 O O . ARG A 1 83 ? -12.017 4.951 -6.884 1.00 83.00 83 ARG A O 1
ATOM 660 N N . GLN A 1 84 ? -10.557 6.626 -7.134 1.00 82.00 84 GLN A N 1
ATOM 661 C CA . GLN A 1 84 ? -11.175 7.135 -8.361 1.00 82.00 84 GLN A CA 1
ATOM 662 C C . GLN A 1 84 ? -10.974 6.210 -9.573 1.00 82.00 84 GLN A C 1
ATOM 664 O O . GLN A 1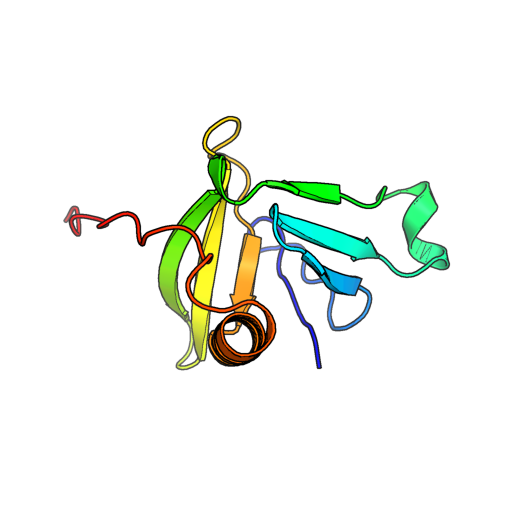 84 ? -11.842 6.156 -10.439 1.00 82.00 84 GLN A O 1
ATOM 669 N N . GLU A 1 85 ? -9.853 5.488 -9.642 1.00 81.94 85 GLU A N 1
ATOM 670 C CA . GLU A 1 85 ? -9.515 4.588 -10.753 1.00 81.94 85 GLU A CA 1
ATOM 671 C C . GLU A 1 85 ? -10.215 3.224 -10.650 1.00 81.94 85 GLU A C 1
ATOM 673 O O . GLU A 1 85 ? -10.762 2.738 -11.640 1.00 81.94 85 GLU A O 1
ATOM 678 N N . ILE A 1 86 ? -10.217 2.608 -9.464 1.00 79.62 86 ILE A N 1
ATOM 679 C CA . ILE A 1 86 ? -10.773 1.261 -9.243 1.00 79.62 86 ILE A CA 1
ATOM 680 C C . ILE A 1 86 ? -12.160 1.252 -8.588 1.00 79.62 86 ILE A C 1
ATOM 682 O O . ILE A 1 86 ? -12.811 0.210 -8.582 1.00 79.62 86 ILE A O 1
ATOM 686 N N . GLY A 1 87 ? -12.631 2.389 -8.071 1.00 74.06 87 GLY A N 1
ATOM 687 C CA . GLY A 1 87 ? -13.880 2.503 -7.317 1.00 74.06 87 GLY A CA 1
ATOM 688 C C . GLY A 1 87 ? -13.725 2.203 -5.820 1.00 74.06 87 GLY A C 1
ATOM 689 O O . GLY A 1 87 ? -12.621 2.179 -5.272 1.00 74.06 87 GLY A O 1
ATOM 690 N N . ASP A 1 88 ? -14.854 1.956 -5.151 1.00 70.62 88 ASP A N 1
ATOM 691 C CA . ASP A 1 88 ? -14.953 1.704 -3.702 1.00 70.62 88 ASP A CA 1
ATOM 692 C C . ASP A 1 88 ? -14.606 0.249 -3.325 1.00 70.62 88 ASP A C 1
ATOM 694 O O . ASP A 1 88 ? -15.364 -0.463 -2.678 1.00 70.62 88 ASP A O 1
ATOM 698 N N . VAL A 1 89 ? -13.464 -0.235 -3.818 1.00 73.75 89 VAL A N 1
ATOM 699 C CA . VAL A 1 89 ? -12.921 -1.585 -3.540 1.00 73.75 89 VAL A CA 1
ATOM 700 C C . VAL A 1 89 ? -11.780 -1.545 -2.524 1.00 73.75 89 VAL A C 1
ATOM 702 O O . VAL A 1 89 ? -11.123 -2.552 -2.260 1.00 73.75 89 VAL A O 1
ATOM 705 N N . TRP A 1 90 ? -11.507 -0.360 -1.980 1.00 75.19 90 TRP A N 1
ATOM 706 C CA . TRP A 1 90 ? -10.434 -0.149 -1.025 1.00 75.19 90 TRP A CA 1
ATOM 707 C C . TRP A 1 90 ? -10.783 -0.796 0.325 1.00 75.19 90 TRP A C 1
ATOM 709 O O . TRP A 1 90 ? -11.924 -0.673 0.768 1.00 75.19 90 TRP A O 1
ATOM 719 N N . PRO A 1 91 ? -9.831 -1.470 0.998 1.00 74.62 91 PRO A N 1
ATOM 720 C CA . PRO A 1 91 ? -10.091 -2.174 2.249 1.00 74.62 91 PRO A CA 1
ATOM 721 C C . PRO A 1 91 ? -10.651 -1.234 3.314 1.00 74.62 91 PRO A C 1
ATOM 723 O O . PRO A 1 91 ? -10.117 -0.137 3.532 1.00 74.62 91 PRO A O 1
ATOM 726 N N . GLU A 1 92 ? -11.700 -1.705 3.990 1.00 66.56 92 GLU A N 1
ATOM 727 C CA . GLU A 1 92 ? -12.369 -0.982 5.068 1.00 66.56 92 GLU A CA 1
ATOM 728 C C . GLU A 1 92 ? -11.353 -0.508 6.112 1.00 66.56 92 GLU A C 1
ATOM 730 O O . GLU A 1 92 ? -10.356 -1.180 6.417 1.00 66.56 92 GLU A O 1
ATOM 735 N N . GLN A 1 93 ? -11.593 0.698 6.627 1.00 63.19 93 GLN A N 1
ATOM 736 C CA . GLN A 1 93 ? -10.787 1.243 7.706 1.00 63.19 93 GLN A CA 1
ATOM 737 C C . GLN A 1 93 ? -10.967 0.331 8.912 1.00 63.19 93 GLN A C 1
ATOM 739 O O . GLN A 1 93 ? -12.080 0.143 9.396 1.00 63.19 93 GLN A O 1
ATOM 744 N N . ALA A 1 94 ? -9.869 -0.241 9.394 1.00 59.06 94 ALA A N 1
ATOM 745 C CA . ALA A 1 94 ? -9.878 -0.794 10.729 1.00 59.06 94 ALA A CA 1
ATOM 746 C C . ALA A 1 94 ? -10.060 0.404 11.666 1.00 59.06 94 ALA A C 1
ATOM 748 O O . ALA A 1 94 ? -9.155 1.237 11.769 1.00 59.06 94 ALA A O 1
ATOM 749 N N . ASP A 1 95 ? -11.241 0.520 12.278 1.00 47.38 95 ASP A N 1
ATOM 750 C CA . ASP A 1 95 ? -11.490 1.420 13.401 1.00 47.38 95 ASP A CA 1
ATOM 751 C C . ASP A 1 95 ? -10.431 1.112 14.461 1.00 47.38 95 ASP A C 1
ATOM 753 O O . ASP A 1 95 ? -10.498 0.125 15.195 1.00 47.38 95 ASP A O 1
ATOM 757 N N . VAL A 1 96 ? -9.373 1.917 14.483 1.00 49.31 96 VAL A N 1
ATOM 758 C CA . VAL A 1 96 ? -8.447 1.909 15.601 1.00 49.31 96 VAL A CA 1
ATOM 759 C C . VAL A 1 96 ? -9.158 2.708 16.671 1.00 49.31 96 VAL A C 1
ATOM 761 O O . VAL A 1 96 ? -9.064 3.935 16.699 1.00 49.31 96 VAL A O 1
ATOM 764 N N . GLU A 1 97 ? -9.878 1.999 17.542 1.00 42.16 97 GLU A N 1
ATOM 765 C CA . GLU A 1 97 ? -10.111 2.465 18.902 1.00 42.16 97 GLU A CA 1
ATOM 766 C C . GLU A 1 97 ? -8.777 3.016 19.405 1.00 42.16 97 GLU A C 1
ATOM 768 O O . GLU A 1 97 ? -7.786 2.295 19.553 1.00 42.16 97 GLU A O 1
ATOM 773 N N . THR A 1 98 ? -8.728 4.336 19.555 1.00 40.03 98 THR A N 1
ATOM 774 C CA . THR A 1 98 ? -7.606 5.070 20.121 1.00 40.03 98 THR A CA 1
ATOM 775 C C . THR A 1 98 ? -7.379 4.556 21.536 1.00 40.03 98 THR A C 1
ATOM 777 O O . THR A 1 98 ? -8.004 5.015 22.489 1.00 40.03 98 THR A O 1
ATOM 780 N N . GLY A 1 99 ? -6.521 3.550 21.659 1.00 40.31 99 GLY A N 1
ATOM 781 C CA . GLY A 1 99 ? -6.017 3.058 22.924 1.00 40.31 99 GLY A CA 1
ATOM 782 C C . GLY A 1 99 ? -4.968 4.017 23.473 1.00 40.31 99 GLY A C 1
ATOM 783 O O . GLY A 1 99 ? -3.815 3.928 23.064 1.00 40.31 99 GLY A O 1
ATOM 784 N N . VAL A 1 100 ? -5.434 4.844 24.420 1.00 34.72 100 VAL A N 1
ATOM 785 C CA . VAL A 1 100 ? -4.722 5.548 25.513 1.00 34.72 100 VAL A CA 1
ATOM 786 C C . VAL A 1 100 ? -3.759 6.671 25.127 1.00 34.72 100 VAL A C 1
ATOM 788 O O . VAL A 1 100 ? -2.686 6.406 24.548 1.00 34.72 100 VAL A O 1
#